Protein AF-A0A961WJT4-F1 (afdb_monomer_lite)

pLDDT: mean 71.65, std 18.68, range [35.59, 93.19]

Foldseek 3Di:
DCPPVVVVVVVVVVVPPDPDPVVVVVVVVVVVVVVVVVVVVCVVPVPVVVVVVVVVVVVVVVVVVVVVVVVVVCVVCVVVPDDDDDDDDDDDDDDDDDDDDDPDDDDDDPVPPQDPVNPDPPPPDDPPPPDDDDDD

Radius of gyration: 27.32 Å; chains: 1; bounding box: 57×62×72 Å

Sequence (136 aa):
MLSLRTVVLLGAVVYMLPSDPERQQAFFNTASSAYHQVVTFCDREPAMCAKANSVLDDLKGKAHFGVGVIYALATRSGRADDATGSPTNAIHETAPARSGTSDGKQPGASRSTLTADDRAPAWRGNRSATNTVRFD

Secondary structure (DSSP, 8-state):
-HHHHHHHHHHHHHHTS--SHHHHHHHHHHHHHHHHHHHHHHHH-HHHHHHHHHHHHHHHHHHHHHHHHHHHHHHHHTTS-----------------------------------TGGGS-TTS--S---------

Structure (mmCIF, N/CA/C/O backbone):
data_AF-A0A961WJT4-F1
#
_entry.id   AF-A0A961WJT4-F1
#
loop_
_atom_site.group_PDB
_atom_site.id
_atom_site.type_symbol
_atom_site.label_atom_id
_atom_site.label_alt_id
_atom_site.label_comp_id
_atom_site.label_asym_id
_atom_site.label_entity_id
_atom_site.label_seq_id
_atom_site.pdbx_PDB_ins_code
_atom_site.Cartn_x
_atom_site.Cartn_y
_atom_site.Cartn_z
_atom_site.occupancy
_atom_site.B_iso_or_equiv
_atom_site.auth_seq_id
_atom_site.auth_comp_id
_atom_site.auth_asym_id
_atom_site.auth_atom_id
_atom_site.pdbx_PDB_model_num
ATOM 1 N N . MET A 1 1 ? 9.143 -5.986 25.068 1.00 57.78 1 MET A N 1
ATOM 2 C CA . MET A 1 1 ? 8.909 -4.521 24.983 1.00 57.78 1 MET A CA 1
ATOM 3 C C . MET A 1 1 ? 8.297 -4.053 23.649 1.00 57.78 1 MET A C 1
ATOM 5 O O . MET A 1 1 ? 8.109 -2.854 23.481 1.00 57.78 1 MET A O 1
ATOM 9 N N . LEU A 1 2 ? 7.938 -4.950 22.714 1.00 61.44 2 LEU A N 1
ATOM 10 C CA . LEU A 1 2 ? 7.359 -4.575 21.412 1.00 61.44 2 LEU A CA 1
ATOM 11 C C . LEU A 1 2 ? 5.838 -4.300 21.469 1.00 61.44 2 LEU A C 1
ATOM 13 O O . LEU A 1 2 ? 5.274 -3.794 20.513 1.00 61.44 2 LEU A O 1
ATOM 17 N N . SER A 1 3 ? 5.143 -4.608 22.563 1.00 77.38 3 SER A N 1
ATOM 18 C CA . SER A 1 3 ? 3.673 -4.574 22.612 1.00 77.38 3 SER A CA 1
ATOM 19 C C . SER A 1 3 ? 3.101 -3.160 22.762 1.00 77.38 3 SER A C 1
ATOM 21 O O . SER A 1 3 ? 2.315 -2.732 21.925 1.00 77.38 3 SER A O 1
ATOM 23 N N . LEU A 1 4 ? 3.531 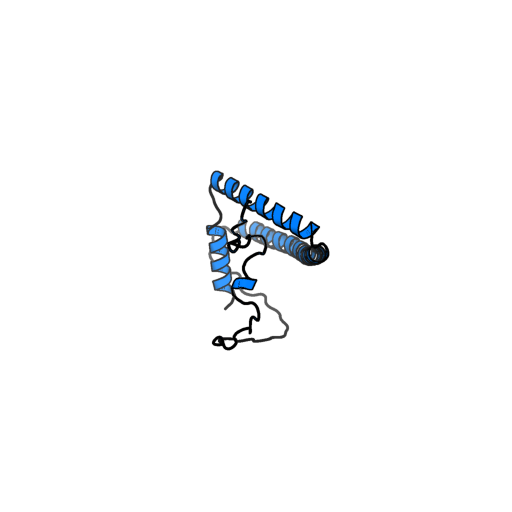-2.390 23.767 1.00 86.06 4 LEU A N 1
ATOM 24 C CA . LEU A 1 4 ? 2.924 -1.079 24.036 1.00 86.06 4 LEU A CA 1
ATOM 25 C C . LEU A 1 4 ? 3.251 -0.037 22.955 1.00 86.06 4 LEU A C 1
ATOM 27 O O . LEU A 1 4 ? 2.364 0.672 22.496 1.00 86.06 4 LEU A O 1
ATOM 31 N N . ARG A 1 5 ? 4.511 0.025 22.501 1.00 86.94 5 ARG A N 1
ATOM 32 C CA . ARG A 1 5 ? 4.926 0.965 21.444 1.00 86.94 5 ARG A CA 1
ATOM 33 C C . ARG A 1 5 ? 4.169 0.717 20.143 1.00 86.94 5 ARG A C 1
ATOM 35 O O . ARG A 1 5 ? 3.690 1.664 19.539 1.00 86.94 5 ARG A O 1
ATOM 42 N N . THR A 1 6 ? 4.028 -0.542 19.741 1.00 87.31 6 THR A N 1
ATOM 43 C CA . THR A 1 6 ? 3.351 -0.890 18.485 1.00 87.31 6 THR A CA 1
ATOM 44 C C . THR A 1 6 ? 1.858 -0.599 18.562 1.00 87.31 6 THR A C 1
ATOM 46 O O . THR A 1 6 ? 1.314 -0.042 17.620 1.00 87.31 6 THR A O 1
ATOM 49 N N . VAL A 1 7 ? 1.208 -0.885 19.695 1.00 89.00 7 VAL A N 1
ATOM 50 C CA . VAL A 1 7 ? -0.210 -0.548 19.903 1.00 89.00 7 VAL A CA 1
ATOM 51 C C . VAL A 1 7 ? -0.432 0.965 19.885 1.00 89.00 7 VAL A C 1
ATOM 53 O O . VAL A 1 7 ? -1.351 1.428 19.219 1.00 89.00 7 VAL A O 1
ATOM 56 N N . VAL A 1 8 ? 0.428 1.745 20.550 1.00 90.56 8 VAL A N 1
ATOM 57 C CA . VAL A 1 8 ? 0.343 3.216 20.543 1.00 90.56 8 VAL A CA 1
ATOM 58 C C . VAL A 1 8 ? 0.548 3.774 19.137 1.00 90.56 8 VAL A C 1
ATOM 60 O O . VAL A 1 8 ? -0.210 4.639 18.714 1.00 90.56 8 VAL A O 1
ATOM 63 N N . LEU A 1 9 ? 1.529 3.261 18.391 1.00 92.75 9 LEU A N 1
ATOM 64 C CA . LEU A 1 9 ? 1.762 3.683 17.009 1.00 92.75 9 LEU A CA 1
ATOM 65 C C . LEU A 1 9 ? 0.576 3.337 16.106 1.00 92.75 9 LEU A C 1
ATOM 67 O O . LEU A 1 9 ? 0.145 4.172 15.321 1.00 92.75 9 LEU A O 1
ATOM 71 N N . LEU A 1 10 ? 0.021 2.134 16.241 1.00 88.81 10 LEU A N 1
ATOM 72 C CA . LEU A 1 10 ? -1.113 1.692 15.435 1.00 88.81 10 LEU A CA 1
ATOM 73 C C . LEU A 1 10 ? -2.365 2.522 15.754 1.00 88.81 10 LEU A C 1
ATOM 75 O O . LEU A 1 10 ? -3.030 3.003 14.841 1.00 88.81 10 LEU A O 1
ATOM 79 N N . GLY A 1 11 ? -2.630 2.782 17.036 1.00 90.12 11 GLY A N 1
ATOM 80 C CA . GLY A 1 11 ? -3.696 3.685 17.468 1.00 90.12 11 GLY A CA 1
ATOM 81 C C . GLY A 1 11 ? -3.503 5.115 16.961 1.00 90.12 11 GLY A C 1
ATOM 82 O O . GLY A 1 11 ? -4.454 5.715 16.472 1.00 90.12 11 GLY A O 1
ATOM 83 N N . ALA A 1 12 ? -2.276 5.644 17.000 1.00 90.44 12 ALA A N 1
ATOM 84 C CA . ALA A 1 12 ? -1.963 6.971 16.473 1.00 90.44 12 ALA A CA 1
ATOM 85 C C . ALA A 1 12 ? -2.200 7.063 14.958 1.00 90.44 12 ALA A C 1
ATOM 87 O O . ALA A 1 12 ? -2.761 8.049 14.490 1.00 90.44 12 ALA A O 1
ATOM 88 N N . VAL A 1 13 ? -1.834 6.027 14.197 1.00 90.38 13 VAL A N 1
ATOM 89 C CA . VAL A 1 13 ? -2.105 5.960 12.752 1.00 90.38 13 VAL A CA 1
ATOM 90 C C . VAL A 1 13 ? -3.607 5.968 12.477 1.00 90.38 13 VAL A C 1
ATOM 92 O O . VAL A 1 13 ? -4.062 6.747 11.645 1.00 90.38 13 VAL A O 1
ATOM 95 N N . VAL A 1 14 ? -4.383 5.150 13.194 1.00 86.25 14 VAL A N 1
ATOM 96 C CA . VAL A 1 14 ? -5.849 5.111 13.051 1.00 86.25 14 VAL A CA 1
ATOM 97 C C . VAL A 1 14 ? -6.479 6.445 13.446 1.00 86.25 14 VAL A C 1
ATOM 99 O O . VAL A 1 14 ? -7.376 6.923 12.764 1.00 86.25 14 VAL A O 1
ATOM 102 N N . TYR A 1 15 ? -5.990 7.078 14.508 1.00 88.00 15 TYR A N 1
ATOM 103 C CA . TYR A 1 15 ? -6.459 8.395 14.931 1.00 88.00 15 TYR A CA 1
ATOM 104 C C . TYR A 1 15 ? -6.147 9.490 13.901 1.00 88.00 15 TYR A C 1
ATOM 106 O O . TYR A 1 15 ? -6.903 10.444 13.750 1.00 88.00 15 TYR A O 1
ATOM 114 N N . MET A 1 16 ? -5.037 9.352 13.177 1.00 87.62 16 MET A N 1
ATOM 115 C CA . MET A 1 16 ? -4.618 10.302 12.150 1.00 87.62 16 MET A CA 1
ATOM 116 C C . MET A 1 16 ? -5.355 10.107 10.814 1.00 87.62 16 MET A C 1
ATOM 118 O O . MET A 1 16 ? -5.205 10.941 9.917 1.00 87.62 16 MET A O 1
ATOM 122 N N . LEU A 1 17 ? -6.163 9.046 10.662 1.00 83.06 17 LEU A N 1
ATOM 123 C CA . LEU A 1 17 ? -7.020 8.892 9.488 1.00 83.06 17 LEU A CA 1
ATOM 124 C C . LEU A 1 17 ? -8.103 9.984 9.475 1.00 83.06 17 LEU A C 1
ATOM 126 O O . LEU A 1 17 ? -8.746 10.234 10.495 1.00 83.06 17 LEU A O 1
ATOM 130 N N . PRO A 1 18 ? -8.349 10.623 8.318 1.00 77.12 18 PRO A N 1
ATOM 131 C CA . PRO A 1 18 ? -9.392 11.630 8.207 1.00 77.12 18 PRO A CA 1
ATOM 132 C C . PRO A 1 18 ? -10.777 11.011 8.453 1.00 77.12 18 PRO A C 1
ATOM 134 O O . PRO A 1 18 ? -11.223 10.131 7.714 1.00 77.12 18 PRO A O 1
ATOM 137 N N . SER A 1 19 ? -11.469 11.495 9.485 1.00 78.75 19 SER A N 1
ATOM 138 C CA . SER A 1 19 ? -12.854 11.119 9.797 1.00 78.75 19 SER A CA 1
ATOM 139 C C . SER A 1 19 ? -13.880 11.841 8.920 1.00 78.75 19 SER A C 1
ATOM 141 O O . SER A 1 19 ? -14.986 11.339 8.744 1.00 78.75 19 SER A O 1
ATOM 143 N N . ASP A 1 20 ? -13.521 13.002 8.365 1.00 80.88 20 ASP A N 1
ATOM 144 C CA . ASP A 1 20 ? -14.417 13.809 7.537 1.00 80.88 20 ASP A 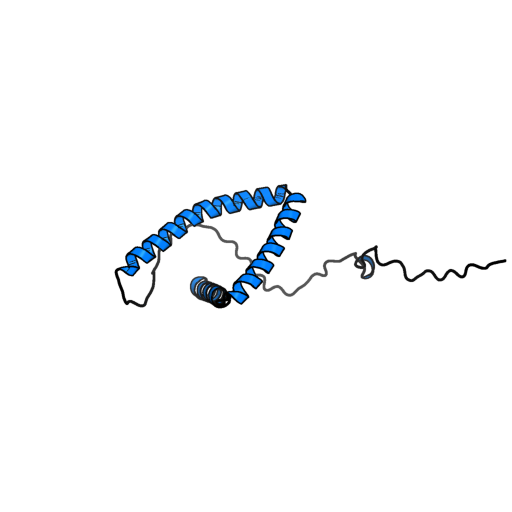CA 1
ATOM 145 C C . ASP A 1 20 ? -14.507 13.287 6.095 1.00 80.88 20 ASP A C 1
ATOM 147 O O . ASP A 1 20 ? -13.468 13.056 5.462 1.00 80.88 20 ASP A O 1
ATOM 151 N N . PRO A 1 21 ? -15.720 13.190 5.518 1.00 75.38 21 PRO A N 1
ATOM 152 C CA . PRO A 1 21 ? -15.925 12.650 4.174 1.00 75.38 21 PRO A CA 1
ATOM 153 C C . PRO A 1 21 ? -15.218 13.472 3.084 1.00 75.38 21 PRO A C 1
ATOM 155 O O . PRO A 1 21 ? -14.694 12.905 2.126 1.00 75.38 21 PRO A O 1
ATOM 158 N N . GLU A 1 22 ? -15.115 14.795 3.243 1.00 76.00 22 GLU A N 1
ATOM 159 C CA . GLU A 1 22 ? -14.379 15.653 2.300 1.00 76.00 22 GLU A CA 1
ATOM 160 C C . GLU A 1 22 ? -12.866 15.383 2.331 1.00 76.00 22 GLU A C 1
ATOM 162 O O . GLU A 1 22 ? -12.206 15.304 1.292 1.00 76.00 22 GLU A O 1
ATOM 167 N N . ARG A 1 23 ? -12.299 15.167 3.525 1.00 76.62 23 ARG A N 1
ATOM 168 C CA . ARG A 1 23 ? -10.871 14.847 3.682 1.00 76.62 23 ARG A CA 1
ATOM 169 C C . ARG A 1 23 ? -10.547 13.427 3.228 1.00 76.62 23 ARG A C 1
ATOM 171 O O . ARG A 1 23 ? -9.444 13.187 2.738 1.00 76.62 23 ARG A O 1
ATOM 178 N N . GLN A 1 24 ? -11.501 12.504 3.335 1.00 83.12 24 GLN A N 1
ATOM 179 C CA . GLN A 1 24 ? -11.361 11.155 2.791 1.00 83.12 24 GLN A CA 1
ATOM 180 C C . GLN A 1 24 ? -11.224 11.183 1.272 1.00 83.12 24 GLN A C 1
ATOM 182 O O . GLN A 1 2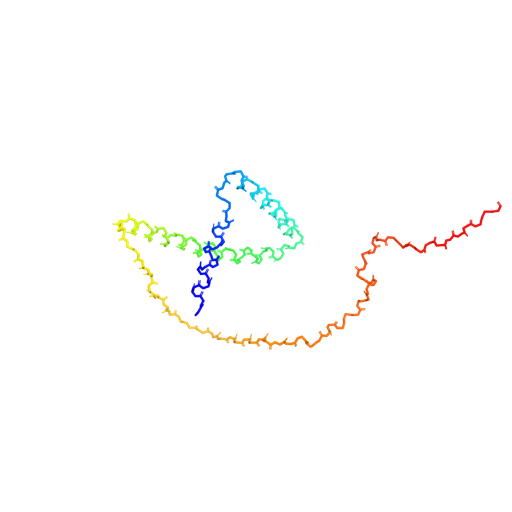4 ? -10.324 10.540 0.744 1.00 83.12 24 GLN A O 1
ATOM 187 N N . GLN A 1 25 ? -12.036 11.972 0.564 1.00 83.00 25 GLN A N 1
ATOM 188 C CA . GLN A 1 25 ? -11.926 12.087 -0.894 1.00 83.00 25 GLN A CA 1
ATOM 189 C C . GLN A 1 25 ? -10.565 12.645 -1.330 1.00 83.00 25 GLN A C 1
ATOM 191 O O . GLN A 1 25 ? -9.939 12.102 -2.239 1.00 83.00 25 GLN A O 1
ATOM 196 N N . ALA A 1 26 ? -10.059 13.677 -0.650 1.00 84.44 26 ALA A N 1
ATOM 197 C CA . ALA A 1 26 ? -8.729 14.222 -0.926 1.00 84.44 26 ALA A CA 1
ATOM 198 C C . ALA A 1 26 ? -7.608 13.193 -0.676 1.00 84.44 26 ALA A C 1
ATOM 200 O O . ALA A 1 26 ? -6.676 13.068 -1.478 1.00 84.44 26 ALA A O 1
ATOM 201 N N . PHE A 1 27 ? -7.720 12.413 0.404 1.00 86.25 27 PHE A N 1
ATOM 202 C CA . PHE A 1 27 ? -6.805 11.309 0.684 1.00 86.25 27 PHE A CA 1
ATOM 203 C C . PHE A 1 27 ? -6.878 10.225 -0.400 1.00 86.25 27 PHE A C 1
ATOM 205 O O . PHE A 1 27 ? -5.842 9.806 -0.911 1.00 86.25 27 PHE A O 1
ATOM 212 N N . PHE A 1 28 ? -8.083 9.825 -0.814 1.00 86.12 28 PHE A N 1
ATOM 213 C CA . PHE A 1 28 ? -8.289 8.854 -1.891 1.00 86.12 28 PHE A CA 1
ATOM 214 C C . PHE A 1 28 ? -7.706 9.327 -3.223 1.00 86.12 28 PHE A C 1
ATOM 216 O O . PHE A 1 28 ? -7.043 8.544 -3.896 1.00 86.12 28 PHE A O 1
ATOM 223 N N . ASN A 1 29 ? -7.880 10.600 -3.580 1.00 84.88 29 ASN A N 1
ATOM 224 C CA . ASN A 1 29 ? -7.290 11.177 -4.791 1.00 84.88 29 ASN A CA 1
ATOM 225 C C . ASN A 1 29 ? -5.755 11.166 -4.743 1.00 84.88 29 ASN A C 1
ATOM 227 O O . ASN A 1 29 ? -5.083 10.906 -5.740 1.00 84.88 29 ASN A O 1
ATOM 231 N N . THR A 1 30 ? -5.182 11.405 -3.564 1.00 86.69 30 THR A N 1
ATOM 232 C CA . THR A 1 30 ? -3.730 11.319 -3.370 1.00 86.69 30 THR A CA 1
ATOM 233 C C . THR A 1 30 ? -3.259 9.869 -3.491 1.00 86.69 30 THR A C 1
ATOM 235 O O . THR A 1 30 ? -2.299 9.580 -4.207 1.00 86.69 30 THR A O 1
ATOM 238 N N . ALA A 1 31 ? -3.968 8.937 -2.857 1.00 86.44 31 ALA A N 1
ATOM 239 C CA . ALA A 1 31 ? -3.661 7.515 -2.909 1.00 86.44 31 ALA A CA 1
ATOM 240 C C . ALA A 1 31 ? -3.779 6.944 -4.333 1.00 86.44 31 ALA A C 1
ATOM 242 O O . ALA A 1 31 ? -2.920 6.169 -4.753 1.00 86.44 31 ALA A O 1
ATOM 243 N N . SER A 1 32 ? -4.786 7.359 -5.106 1.00 85.38 32 SER A N 1
ATOM 244 C CA . SER A 1 32 ? -4.958 6.919 -6.494 1.00 85.38 32 SER A CA 1
ATOM 245 C C . SER A 1 32 ? -3.832 7.430 -7.399 1.00 85.38 32 SER A C 1
ATOM 247 O O . SER A 1 32 ? -3.338 6.686 -8.247 1.00 85.38 32 SER A O 1
ATOM 249 N N . SER A 1 33 ? -3.339 8.652 -7.167 1.00 86.19 33 SER A N 1
ATOM 250 C CA . SER A 1 33 ? -2.172 9.178 -7.886 1.00 86.19 33 SER A CA 1
ATOM 251 C C . SER A 1 33 ? -0.887 8.396 -7.577 1.00 86.19 33 SER A C 1
ATOM 253 O O . SER A 1 33 ? -0.105 8.097 -8.480 1.00 86.19 33 SER A O 1
ATOM 255 N N . ALA A 1 34 ? -0.694 7.985 -6.319 1.00 87.38 34 ALA A N 1
ATOM 256 C CA . ALA A 1 34 ? 0.435 7.152 -5.916 1.00 87.38 34 ALA A CA 1
ATOM 257 C C . ALA A 1 34 ? 0.340 5.745 -6.523 1.00 87.38 34 ALA A C 1
ATOM 259 O O . ALA A 1 34 ? 1.341 5.193 -6.977 1.00 87.38 34 ALA A O 1
ATOM 260 N N . TYR A 1 35 ? -0.869 5.183 -6.610 1.00 88.31 35 TYR A N 1
ATOM 261 C CA . TYR A 1 35 ? -1.091 3.901 -7.274 1.00 88.31 35 TYR A CA 1
ATOM 262 C C . TYR A 1 35 ? -0.632 3.932 -8.737 1.00 88.31 35 TYR A C 1
ATOM 264 O O . TYR A 1 35 ? 0.055 3.018 -9.190 1.00 88.31 35 TYR A O 1
ATOM 272 N N . HIS A 1 36 ? -0.910 5.024 -9.453 1.00 87.38 36 HIS A N 1
ATOM 273 C CA . HIS A 1 36 ? -0.441 5.201 -10.827 1.00 87.38 36 HIS A CA 1
ATOM 274 C C . HIS A 1 36 ? 1.097 5.160 -10.942 1.00 87.38 36 HIS A C 1
ATOM 276 O O . HIS A 1 36 ? 1.647 4.627 -11.909 1.00 87.38 36 HIS A O 1
ATOM 282 N N . GLN A 1 37 ? 1.822 5.669 -9.941 1.00 86.06 37 GLN A N 1
ATOM 283 C CA . GLN A 1 37 ? 3.287 5.575 -9.902 1.00 86.06 37 GLN A CA 1
ATOM 284 C C . GLN A 1 37 ? 3.771 4.138 -9.689 1.00 86.06 37 GLN A C 1
ATOM 286 O O . GLN A 1 37 ? 4.756 3.727 -10.294 1.00 86.06 37 GLN A O 1
ATOM 291 N N . VAL A 1 38 ? 3.067 3.353 -8.872 1.00 89.12 38 VAL A N 1
ATOM 292 C CA . VAL A 1 38 ? 3.406 1.938 -8.659 1.00 89.12 38 VAL A CA 1
ATOM 293 C C . VAL A 1 38 ? 3.163 1.128 -9.928 1.00 89.12 38 VAL A C 1
ATOM 295 O O . VAL A 1 38 ? 4.026 0.349 -10.323 1.00 89.12 38 VAL A O 1
ATOM 298 N N . VAL A 1 39 ? 2.031 1.345 -10.602 1.00 90.12 39 VAL A N 1
ATOM 299 C CA . VAL A 1 39 ? 1.712 0.656 -11.863 1.00 90.12 39 VAL A CA 1
ATOM 300 C C . VAL A 1 39 ? 2.783 0.940 -12.915 1.00 90.12 39 VAL A C 1
ATOM 302 O O . VAL A 1 39 ? 3.375 0.013 -13.461 1.00 90.12 39 VAL A O 1
ATOM 305 N N . THR A 1 40 ? 3.117 2.216 -13.120 1.00 90.44 40 THR A N 1
ATOM 306 C CA . THR A 1 40 ? 4.152 2.600 -14.095 1.00 90.44 40 THR A CA 1
ATOM 307 C C . THR A 1 40 ? 5.558 2.133 -13.698 1.00 90.44 40 THR A C 1
ATOM 309 O O . THR A 1 40 ? 6.404 1.936 -14.569 1.00 90.44 40 THR A O 1
ATOM 312 N N . PHE A 1 41 ? 5.833 1.924 -12.407 1.00 90.31 41 PHE A N 1
ATOM 313 C CA . PHE A 1 41 ? 7.064 1.279 -11.944 1.00 90.31 41 PHE A CA 1
ATOM 314 C C . PHE A 1 41 ? 7.084 -0.217 -12.285 1.00 90.31 41 PHE A C 1
ATOM 316 O O . PHE A 1 41 ? 8.099 -0.713 -12.772 1.00 90.31 41 PHE A O 1
ATOM 323 N N . CYS A 1 42 ? 5.968 -0.923 -12.091 1.00 90.19 42 CYS A N 1
ATOM 324 C CA . CYS A 1 42 ? 5.856 -2.337 -12.446 1.00 90.19 42 CYS A CA 1
ATOM 325 C C . CYS A 1 42 ? 6.021 -2.592 -13.945 1.00 90.19 42 CYS A C 1
ATOM 327 O O . CYS A 1 42 ? 6.619 -3.602 -14.312 1.00 90.19 42 CYS A O 1
ATOM 329 N N . ASP A 1 43 ? 5.561 -1.670 -14.794 1.00 90.50 43 ASP A N 1
ATOM 330 C CA . ASP A 1 43 ? 5.787 -1.754 -16.241 1.00 90.50 43 ASP A CA 1
ATOM 331 C C . ASP A 1 43 ? 7.280 -1.678 -16.599 1.00 90.50 43 ASP A C 1
ATOM 333 O O . ASP A 1 43 ? 7.726 -2.289 -17.569 1.00 90.50 43 ASP A O 1
ATOM 337 N N . ARG A 1 44 ? 8.068 -0.928 -15.816 1.00 90.38 44 ARG A N 1
ATOM 338 C CA . ARG A 1 44 ? 9.507 -0.730 -16.054 1.00 90.38 44 ARG A CA 1
ATOM 339 C C . ARG A 1 44 ? 10.370 -1.838 -15.463 1.00 90.38 44 ARG A C 1
ATOM 341 O O . ARG A 1 44 ? 11.396 -2.164 -16.047 1.00 90.38 44 ARG A O 1
ATOM 348 N N . GLU A 1 45 ? 9.973 -2.401 -14.325 1.00 91.50 45 GLU A N 1
ATOM 349 C CA . GLU A 1 45 ? 10.732 -3.430 -13.609 1.00 91.50 45 GLU A CA 1
ATOM 350 C C . GLU A 1 45 ? 9.822 -4.616 -13.222 1.00 91.50 45 GLU A C 1
ATOM 352 O O . GLU A 1 45 ? 9.441 -4.780 -12.053 1.00 91.50 45 GLU A O 1
ATOM 357 N N . PRO A 1 46 ? 9.466 -5.487 -14.187 1.00 89.38 46 PRO A N 1
ATOM 358 C CA . PRO A 1 46 ? 8.487 -6.553 -13.961 1.00 89.38 46 PRO A CA 1
ATOM 359 C C . PRO A 1 46 ? 8.974 -7.603 -12.952 1.00 89.38 46 PRO A C 1
ATOM 361 O O . PRO A 1 46 ? 8.175 -8.188 -12.216 1.00 89.38 46 PRO A O 1
ATOM 364 N N . ALA A 1 47 ? 10.290 -7.824 -12.859 1.00 91.81 47 ALA A N 1
ATOM 365 C CA . ALA A 1 47 ? 10.877 -8.808 -11.953 1.00 91.81 47 ALA A CA 1
ATOM 366 C C . ALA A 1 47 ? 10.677 -8.445 -10.471 1.00 91.81 47 ALA A C 1
ATOM 368 O O . ALA A 1 47 ? 10.434 -9.326 -9.642 1.00 91.81 47 ALA A O 1
ATOM 369 N N . MET A 1 48 ? 10.751 -7.156 -10.124 1.00 90.12 48 MET A N 1
ATOM 370 C CA . MET A 1 48 ? 10.508 -6.698 -8.753 1.00 90.12 48 MET A CA 1
ATOM 371 C C . MET A 1 48 ? 9.029 -6.796 -8.381 1.00 90.12 48 MET A C 1
ATOM 373 O O . MET A 1 48 ? 8.711 -7.266 -7.287 1.00 90.12 48 MET A O 1
ATOM 377 N N . CYS A 1 49 ? 8.118 -6.435 -9.290 1.00 91.44 49 CYS A N 1
ATOM 378 C CA . CYS A 1 49 ? 6.687 -6.553 -9.008 1.00 91.44 49 CYS A CA 1
ATOM 379 C C . CYS A 1 49 ? 6.217 -8.009 -8.904 1.00 91.44 49 CYS A C 1
ATOM 381 O O . CYS A 1 49 ? 5.377 -8.306 -8.057 1.00 91.44 49 CYS A O 1
ATOM 383 N N . ALA A 1 50 ? 6.809 -8.943 -9.654 1.00 92.50 50 ALA A N 1
ATOM 384 C CA . ALA A 1 50 ? 6.528 -10.371 -9.486 1.00 92.50 50 ALA A CA 1
ATOM 385 C C . ALA A 1 50 ? 6.874 -10.874 -8.070 1.00 92.50 50 ALA A C 1
ATOM 387 O O . ALA A 1 50 ? 6.074 -11.568 -7.444 1.00 92.50 50 ALA A O 1
ATOM 388 N N . LYS A 1 51 ? 8.031 -10.468 -7.527 1.00 92.19 51 LYS A N 1
ATOM 389 C CA . LYS A 1 51 ? 8.431 -10.806 -6.148 1.00 92.19 51 LYS A CA 1
ATOM 390 C C . LYS A 1 51 ? 7.543 -10.138 -5.099 1.00 92.19 51 LYS A C 1
ATOM 392 O O . LYS A 1 51 ? 7.221 -10.748 -4.083 1.00 92.19 51 LYS A O 1
ATOM 397 N N . ALA A 1 52 ? 7.148 -8.887 -5.325 1.00 88.44 52 ALA A N 1
ATOM 398 C CA . ALA A 1 52 ? 6.220 -8.201 -4.432 1.00 88.44 52 ALA A CA 1
ATOM 399 C C . ALA A 1 52 ? 4.861 -8.920 -4.394 1.00 88.44 52 ALA A C 1
ATOM 401 O O . ALA A 1 52 ? 4.322 -9.150 -3.313 1.00 88.44 52 ALA A O 1
ATOM 402 N N . ASN A 1 53 ? 4.352 -9.348 -5.553 1.00 89.25 53 ASN A N 1
ATOM 403 C CA . ASN A 1 53 ? 3.099 -10.091 -5.651 1.00 89.25 53 ASN A CA 1
ATOM 404 C C . ASN A 1 53 ? 3.150 -11.427 -4.908 1.00 89.25 53 ASN A C 1
ATOM 406 O O . ASN A 1 53 ? 2.213 -11.720 -4.172 1.00 89.25 53 ASN A O 1
ATOM 410 N N . SER A 1 54 ? 4.242 -12.194 -5.009 1.00 90.81 54 SER A N 1
ATOM 411 C CA . SER A 1 54 ? 4.345 -13.463 -4.274 1.00 90.81 54 SER A CA 1
ATOM 412 C C . SER A 1 54 ? 4.292 -13.263 -2.756 1.00 90.81 54 SER A C 1
ATOM 414 O O . SER A 1 54 ? 3.613 -14.004 -2.054 1.00 90.81 54 SER A O 1
ATOM 416 N N . VAL A 1 55 ? 4.955 -12.222 -2.239 1.00 92.56 55 VAL A N 1
ATOM 417 C CA . VAL A 1 55 ? 4.908 -11.898 -0.802 1.00 92.56 55 VAL A CA 1
ATOM 418 C C . VAL A 1 55 ? 3.515 -11.418 -0.388 1.00 92.56 55 VAL A C 1
ATOM 420 O O . VAL A 1 55 ? 3.026 -11.758 0.691 1.00 92.56 55 VAL A O 1
ATOM 423 N N . LEU A 1 56 ? 2.858 -10.629 -1.241 1.00 90.38 56 LEU A N 1
ATOM 424 C CA . LEU A 1 56 ? 1.494 -10.172 -1.000 1.00 90.38 56 LEU A CA 1
ATOM 425 C C . LEU A 1 56 ? 0.484 -11.322 -1.027 1.00 90.38 56 LEU A C 1
ATOM 427 O O . LEU A 1 56 ? -0.478 -11.270 -0.269 1.00 90.38 56 LEU A O 1
ATOM 431 N N . ASP A 1 57 ? 0.683 -12.355 -1.839 1.00 93.00 57 ASP A N 1
ATOM 432 C CA . ASP A 1 57 ? -0.206 -13.520 -1.867 1.00 93.00 57 ASP A CA 1
ATOM 433 C C . ASP A 1 57 ? -0.134 -14.331 -0.568 1.00 93.00 57 ASP A C 1
ATOM 435 O O . ASP A 1 57 ? -1.176 -14.663 0.008 1.00 93.00 57 ASP A O 1
ATOM 439 N N . ASP A 1 58 ? 1.064 -14.533 -0.017 1.00 92.25 58 ASP A N 1
ATOM 440 C CA . ASP A 1 58 ? 1.223 -15.127 1.316 1.00 92.25 58 ASP A CA 1
ATOM 441 C C . ASP A 1 58 ? 0.541 -14.275 2.397 1.00 92.25 58 ASP A C 1
ATOM 443 O O . ASP A 1 58 ? -0.099 -14.790 3.324 1.00 92.25 58 ASP A O 1
ATOM 447 N N . LEU A 1 59 ? 0.651 -12.948 2.275 1.00 90.75 59 LEU A N 1
ATOM 448 C CA . LEU A 1 59 ? -0.014 -12.018 3.177 1.00 90.75 59 LEU A CA 1
ATOM 449 C C . LEU A 1 59 ? -1.539 -12.094 3.045 1.00 90.75 59 LEU A C 1
ATOM 451 O O . LEU A 1 59 ? -2.211 -12.082 4.072 1.00 90.75 59 LEU A O 1
ATOM 455 N N . LYS A 1 60 ? -2.094 -12.215 1.832 1.00 93.19 60 LYS A N 1
ATOM 456 C CA . LYS A 1 60 ? -3.542 -12.381 1.608 1.00 93.19 60 LYS A CA 1
ATOM 457 C C . LYS A 1 60 ? -4.060 -13.630 2.308 1.00 93.19 60 LYS A C 1
ATOM 459 O O . LYS A 1 60 ? -5.057 -13.547 3.023 1.00 93.19 60 LYS A O 1
ATOM 464 N N . GLY A 1 61 ? -3.361 -14.760 2.178 1.00 87.69 61 GLY A N 1
ATOM 465 C CA . GLY A 1 61 ? -3.728 -16.000 2.868 1.00 87.69 61 GLY A CA 1
ATOM 466 C C . GLY A 1 61 ? -3.813 -15.814 4.387 1.00 87.69 61 GLY A C 1
ATOM 467 O O . GLY A 1 61 ? -4.806 -16.180 5.020 1.00 87.69 61 GLY A O 1
ATOM 468 N N . LYS A 1 62 ? -2.813 -15.146 4.972 1.00 88.69 62 LYS A N 1
ATOM 469 C CA . LYS A 1 62 ? -2.800 -14.816 6.407 1.00 88.69 62 LYS A CA 1
ATOM 470 C C . LYS A 1 62 ? -3.854 -13.775 6.788 1.00 88.69 62 LYS A C 1
ATOM 472 O O . LYS A 1 62 ? -4.430 -13.869 7.869 1.00 88.69 62 LYS A O 1
ATOM 477 N N . ALA A 1 63 ? -4.129 -12.808 5.918 1.00 91.75 63 ALA A N 1
ATOM 478 C CA . ALA A 1 63 ? -5.119 -11.764 6.145 1.00 91.75 63 ALA A CA 1
ATOM 479 C C . ALA A 1 63 ? -6.538 -12.335 6.189 1.00 91.75 63 ALA A C 1
ATOM 481 O O . ALA A 1 63 ? -7.290 -11.991 7.095 1.00 91.75 63 ALA A O 1
ATOM 482 N N . HIS A 1 64 ? -6.892 -13.254 5.284 1.00 89.25 64 HIS A N 1
ATOM 483 C CA . HIS A 1 64 ? -8.195 -13.924 5.312 1.00 89.25 64 HIS A CA 1
ATOM 484 C C . HIS A 1 64 ? -8.438 -14.642 6.641 1.00 89.25 64 HIS A C 1
ATOM 486 O O . HIS A 1 64 ? -9.500 -14.488 7.246 1.00 89.25 64 HIS A O 1
ATOM 492 N N . PHE A 1 65 ? -7.429 -15.363 7.135 1.00 88.06 65 PHE A N 1
ATOM 493 C CA . PHE A 1 65 ? -7.504 -16.000 8.445 1.00 88.06 65 PHE A CA 1
ATOM 494 C C . PHE A 1 65 ? -7.601 -14.968 9.578 1.00 88.06 65 PHE A C 1
ATOM 496 O O . PHE A 1 65 ? -8.492 -15.056 10.420 1.00 88.06 65 PHE A O 1
ATOM 503 N N . GLY A 1 66 ? -6.731 -13.955 9.581 1.00 86.38 66 GLY A N 1
ATOM 504 C CA . GLY A 1 66 ? -6.693 -12.928 10.623 1.00 86.38 66 GLY A CA 1
ATOM 505 C C . GLY A 1 66 ? -7.994 -12.131 10.740 1.00 86.38 66 GLY A C 1
ATOM 506 O O . GLY A 1 66 ? -8.491 -11.930 11.846 1.00 86.38 66 GLY A O 1
ATOM 507 N N . VAL A 1 67 ? -8.587 -11.737 9.609 1.00 89.88 67 VAL A N 1
A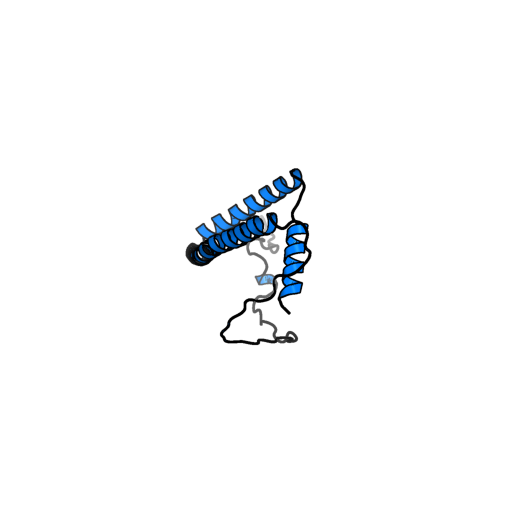TOM 508 C CA . VAL A 1 67 ? -9.891 -11.057 9.574 1.00 89.88 67 VAL A CA 1
ATOM 509 C C . VAL A 1 67 ? -10.984 -11.968 10.128 1.00 89.88 67 VAL A C 1
ATOM 511 O O . VAL A 1 67 ? -11.776 -11.517 10.951 1.00 89.88 67 VAL A O 1
ATOM 514 N N . GLY A 1 68 ? -10.996 -13.250 9.749 1.00 86.75 68 GLY A N 1
ATOM 515 C CA . GLY A 1 68 ? -11.943 -14.228 10.288 1.00 86.75 68 GLY A CA 1
ATOM 516 C C . GLY A 1 68 ? -11.843 -14.376 11.809 1.00 86.75 68 GLY A C 1
ATOM 517 O O . GLY A 1 68 ? -12.863 -14.368 12.493 1.00 86.75 68 GLY A O 1
ATOM 518 N N . VAL A 1 69 ? -10.624 -14.436 12.354 1.00 88.25 69 VAL A N 1
ATOM 519 C CA . VAL A 1 69 ? -10.376 -14.525 13.804 1.00 88.25 69 VAL A CA 1
ATOM 520 C C . VAL A 1 69 ? -10.841 -13.264 14.532 1.00 88.25 69 VAL A C 1
ATOM 522 O O . VAL A 1 69 ? -11.545 -13.370 15.534 1.00 88.25 69 VAL A O 1
ATOM 525 N N . ILE A 1 70 ? -10.486 -12.074 14.038 1.00 88.31 70 ILE A N 1
ATOM 526 C CA . ILE A 1 70 ? -10.890 -10.803 14.660 1.00 88.31 70 ILE A CA 1
ATOM 527 C C . ILE A 1 70 ? -12.411 -10.643 14.602 1.00 88.31 70 ILE A C 1
ATOM 529 O O . ILE A 1 70 ? -13.021 -10.257 15.595 1.00 88.31 70 ILE A O 1
ATOM 533 N N . TYR A 1 71 ? -13.039 -10.995 13.478 1.00 88.44 71 TYR A N 1
ATOM 534 C CA . TYR A 1 71 ? -14.491 -10.957 13.326 1.00 88.44 71 TYR A CA 1
ATOM 535 C C . TYR A 1 71 ? -15.196 -11.956 14.256 1.00 88.44 71 TYR A C 1
ATOM 537 O O . TYR A 1 71 ? -16.167 -11.604 14.926 1.00 88.44 71 TYR A O 1
ATOM 545 N N . ALA A 1 72 ? -14.693 -13.190 14.358 1.00 83.56 72 ALA A N 1
ATOM 546 C CA . ALA A 1 72 ? -15.223 -14.197 15.276 1.00 83.56 72 ALA A CA 1
ATOM 547 C C . ALA A 1 72 ? -15.067 -13.771 16.745 1.00 83.56 72 ALA A C 1
ATOM 549 O O . ALA A 1 72 ? -15.977 -13.971 17.548 1.00 83.56 72 ALA A O 1
ATOM 550 N N . LEU A 1 73 ? -13.941 -13.144 17.098 1.00 85.94 73 LEU A N 1
ATOM 551 C CA . LEU A 1 73 ? -13.732 -12.593 18.433 1.00 85.94 73 LEU A CA 1
ATOM 552 C C . LEU A 1 73 ? -14.698 -11.437 18.703 1.00 85.94 73 LEU A C 1
ATOM 554 O O . LEU A 1 73 ? -15.383 -11.483 19.715 1.00 85.94 73 LEU A O 1
ATOM 558 N N . ALA A 1 74 ? -14.822 -10.476 17.784 1.00 84.50 74 ALA A N 1
ATOM 559 C CA . ALA A 1 74 ? -15.709 -9.319 17.914 1.00 84.50 74 ALA A CA 1
ATOM 560 C C . ALA A 1 74 ? -17.192 -9.715 18.031 1.00 84.50 74 ALA A C 1
ATOM 562 O O . ALA A 1 74 ? -17.929 -9.163 18.842 1.00 84.50 74 ALA A O 1
ATOM 563 N N . THR A 1 75 ? -17.636 -10.709 17.259 1.00 85.00 75 THR A N 1
ATOM 564 C CA . THR A 1 75 ? -19.023 -11.211 17.303 1.00 85.00 75 THR A CA 1
ATOM 565 C C . THR A 1 75 ? -19.312 -12.098 18.519 1.00 85.00 75 THR A C 1
ATOM 567 O O . THR A 1 75 ? -20.473 -12.240 18.917 1.00 85.00 75 THR A O 1
ATOM 570 N N . ARG A 1 76 ? -18.278 -12.687 19.137 1.00 70.12 76 ARG A N 1
ATOM 571 C CA . ARG A 1 76 ? -18.387 -13.427 20.403 1.00 70.12 76 ARG A CA 1
ATOM 572 C C . ARG A 1 76 ? -18.292 -12.505 21.622 1.00 70.12 76 ARG A C 1
ATOM 574 O O . ARG A 1 76 ? -19.020 -12.727 22.582 1.00 70.12 76 ARG A O 1
ATOM 581 N N . SER A 1 77 ? -17.451 -11.472 21.573 1.00 57.84 77 SER A N 1
ATOM 582 C CA . SER A 1 77 ? -17.313 -10.452 22.620 1.00 57.84 77 SER A CA 1
ATOM 583 C C . SER A 1 77 ? -18.456 -9.439 22.608 1.00 57.84 77 SER A C 1
ATOM 585 O O . SER A 1 77 ? -18.829 -8.958 23.662 1.00 57.84 77 SER A O 1
ATOM 587 N N . GLY A 1 78 ? -19.092 -9.182 21.460 1.00 49.75 78 GLY A N 1
ATOM 588 C CA . GLY A 1 78 ? -20.318 -8.375 21.365 1.00 49.75 78 GLY A CA 1
ATOM 589 C C . GLY A 1 78 ? -21.576 -9.035 21.954 1.00 49.75 78 GLY A C 1
ATOM 590 O O . GLY A 1 78 ? -22.668 -8.512 21.786 1.00 49.75 78 GLY A O 1
ATOM 591 N N . ARG A 1 79 ? -21.447 -10.206 22.598 1.00 52.00 79 ARG A N 1
ATOM 592 C CA . ARG A 1 79 ? -22.470 -10.790 23.490 1.00 52.00 79 ARG A CA 1
ATOM 593 C C . ARG A 1 79 ? -22.092 -10.691 24.976 1.00 52.00 79 ARG A C 1
ATOM 595 O O . ARG A 1 79 ? -22.820 -11.206 25.818 1.00 52.00 79 ARG A O 1
ATOM 602 N N . ALA A 1 80 ? -20.951 -10.081 25.285 1.00 44.84 80 ALA A N 1
ATOM 603 C CA . ALA A 1 80 ? -20.481 -9.770 26.625 1.00 44.84 80 ALA A CA 1
ATOM 604 C C . ALA A 1 80 ? -20.236 -8.257 26.677 1.00 44.84 80 ALA A C 1
ATOM 606 O O . ALA A 1 80 ? -19.103 -7.791 26.566 1.00 44.84 80 ALA A O 1
ATOM 607 N N . ASP A 1 81 ? -21.327 -7.498 26.743 1.00 49.44 81 ASP A N 1
ATOM 608 C CA . ASP A 1 81 ? -21.280 -6.062 26.996 1.00 49.44 81 ASP A CA 1
ATOM 609 C C . ASP A 1 81 ? -20.520 -5.792 28.315 1.00 49.44 81 ASP A C 1
ATOM 611 O O . ASP A 1 81 ? -20.640 -6.551 29.278 1.00 49.44 81 ASP A O 1
ATOM 615 N N . ASP A 1 82 ? -19.718 -4.723 28.331 1.00 45.56 82 ASP A N 1
ATOM 616 C CA . ASP A 1 82 ? -19.027 -4.153 29.499 1.00 45.56 82 ASP A CA 1
ATOM 617 C C . ASP A 1 82 ? -17.945 -5.000 30.207 1.00 45.56 82 ASP A C 1
ATOM 619 O O . ASP A 1 82 ? -18.129 -5.460 31.331 1.00 45.56 82 ASP A O 1
ATOM 623 N N . ALA A 1 83 ? -16.730 -5.089 29.646 1.00 38.06 83 ALA A N 1
ATOM 624 C CA . ALA A 1 83 ? -15.529 -5.266 30.479 1.00 38.06 83 ALA A CA 1
ATOM 625 C C . ALA A 1 83 ? -14.224 -4.838 29.785 1.00 38.06 83 ALA A C 1
ATOM 627 O O . ALA A 1 83 ? -13.681 -5.508 28.909 1.00 38.06 83 ALA A O 1
ATOM 628 N N . THR A 1 84 ? -13.675 -3.730 30.268 1.00 45.56 84 THR A N 1
ATOM 629 C CA . THR A 1 84 ? -12.245 -3.412 30.323 1.00 45.56 84 THR A CA 1
ATOM 630 C C . THR A 1 84 ? -11.353 -4.657 30.504 1.00 45.56 84 THR A C 1
ATOM 632 O O . THR A 1 84 ? -11.425 -5.313 31.538 1.00 45.56 84 THR A O 1
ATOM 635 N N . GLY A 1 85 ? -10.417 -4.902 29.575 1.00 41.12 85 GLY A N 1
ATOM 636 C CA . GLY A 1 85 ? -9.127 -5.533 29.902 1.00 41.12 85 GLY A CA 1
ATOM 637 C C . GLY A 1 85 ? -8.738 -6.849 29.203 1.00 41.12 85 GLY A C 1
ATOM 638 O O . GLY A 1 85 ? -9.233 -7.915 29.532 1.00 41.12 85 GLY A O 1
ATOM 639 N N . SER A 1 86 ? -7.681 -6.740 28.384 1.00 42.25 86 SER A N 1
ATOM 640 C CA . SER A 1 86 ? -6.563 -7.692 28.194 1.00 42.25 86 SER A CA 1
ATOM 641 C C . SER A 1 86 ? -6.792 -9.064 27.526 1.00 42.25 86 SER A C 1
ATOM 643 O O . SER A 1 86 ? -7.392 -9.954 28.122 1.00 42.25 86 SER A O 1
ATOM 645 N N . PRO A 1 87 ? -6.115 -9.352 26.393 1.00 49.91 87 PRO A N 1
ATOM 646 C CA . PRO A 1 87 ? -5.740 -10.712 26.034 1.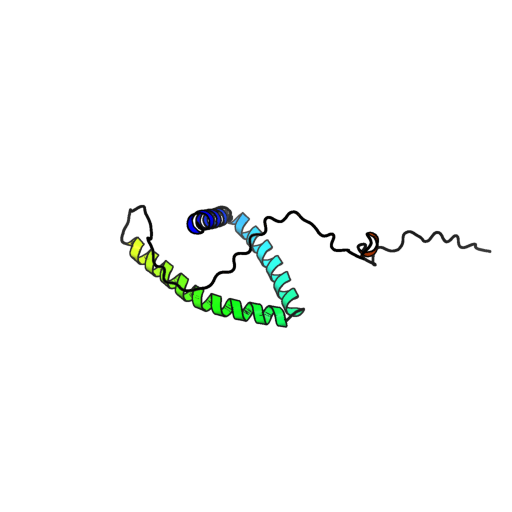00 49.91 87 PRO A CA 1
ATOM 647 C C . PRO A 1 87 ? -4.311 -11.017 26.510 1.00 49.91 87 PRO A C 1
ATOM 649 O O . PRO A 1 87 ? -3.314 -10.537 25.968 1.00 49.91 87 PRO A O 1
ATOM 652 N N . THR A 1 88 ? -4.235 -11.853 27.542 1.00 44.06 88 THR A N 1
ATOM 653 C CA . THR A 1 88 ? -3.015 -12.493 28.038 1.00 44.06 88 THR A CA 1
ATOM 654 C C . THR A 1 88 ? -2.650 -13.682 27.140 1.00 44.06 88 THR A C 1
ATOM 656 O O . THR A 1 88 ? -3.447 -14.595 26.976 1.00 44.06 88 THR A O 1
ATOM 659 N N . ASN A 1 89 ? -1.428 -13.646 26.597 1.00 50.19 89 ASN A N 1
ATOM 660 C CA . ASN A 1 89 ? -0.560 -14.750 26.154 1.00 50.19 89 ASN A CA 1
ATOM 661 C C . ASN A 1 89 ? -1.134 -15.920 25.325 1.00 50.19 89 ASN A C 1
ATOM 663 O O . ASN A 1 89 ? -1.771 -16.827 25.850 1.00 50.19 89 ASN A O 1
ATOM 667 N N . ALA A 1 90 ? -0.643 -16.030 24.086 1.00 39.78 90 ALA A N 1
ATOM 668 C CA . ALA A 1 90 ? -0.233 -17.312 23.510 1.00 39.78 90 ALA A CA 1
ATOM 669 C C . ALA A 1 90 ? 1.067 -17.106 22.706 1.00 39.78 90 ALA A C 1
ATOM 671 O O . ALA A 1 90 ? 1.062 -16.468 21.654 1.00 39.78 90 ALA A O 1
ATOM 672 N N . ILE A 1 91 ? 2.188 -17.603 23.239 1.00 46.91 91 ILE A N 1
ATOM 673 C CA . ILE A 1 91 ? 3.498 -17.698 22.572 1.00 46.91 91 ILE A CA 1
ATOM 674 C C . ILE A 1 91 ? 3.919 -19.171 22.590 1.00 46.91 91 ILE A C 1
ATOM 676 O O . ILE A 1 91 ? 3.837 -19.805 23.638 1.00 46.91 91 ILE A O 1
ATOM 680 N N . HIS A 1 92 ? 4.426 -19.666 21.459 1.00 35.59 92 HIS A N 1
ATOM 681 C CA . HIS A 1 92 ? 5.437 -20.732 21.366 1.00 35.59 92 HIS A CA 1
ATOM 682 C C . HIS A 1 92 ? 6.127 -20.569 19.986 1.00 35.59 92 HIS A C 1
ATOM 684 O O . HIS A 1 92 ? 5.442 -20.663 18.972 1.00 35.59 92 HIS A O 1
ATOM 690 N N . GLU A 1 93 ? 7.307 -19.935 19.865 1.00 40.78 93 GLU A N 1
ATOM 691 C CA . GLU A 1 93 ? 8.695 -20.469 19.978 1.00 40.78 93 GLU A CA 1
ATOM 692 C C . GLU A 1 93 ? 9.040 -21.443 18.813 1.00 40.78 93 GLU A C 1
ATOM 694 O O . GLU A 1 93 ? 8.264 -22.361 18.583 1.00 40.78 93 GLU A O 1
ATOM 699 N N . THR A 1 94 ? 10.089 -21.292 17.966 1.00 41.09 94 THR A N 1
ATOM 700 C CA . THR A 1 94 ? 11.540 -21.137 18.270 1.00 41.09 94 THR A CA 1
ATOM 701 C C . THR A 1 94 ? 12.420 -20.608 17.082 1.00 41.09 94 THR A C 1
ATOM 703 O O . THR A 1 94 ? 12.336 -21.132 15.978 1.00 41.09 94 THR A O 1
ATOM 706 N N . ALA A 1 95 ? 13.324 -19.647 17.390 1.00 45.50 95 ALA A N 1
ATOM 707 C CA . ALA A 1 95 ? 14.730 -19.381 16.936 1.00 45.50 95 ALA A CA 1
ATOM 708 C C . ALA A 1 95 ? 15.166 -19.006 15.477 1.00 45.50 95 ALA A C 1
ATOM 710 O O . ALA A 1 95 ? 14.489 -19.362 14.519 1.00 45.50 95 ALA A O 1
ATOM 711 N N . PRO A 1 96 ? 16.376 -18.394 15.268 1.00 49.06 96 PRO A N 1
ATOM 712 C CA . PRO A 1 96 ? 17.293 -17.707 16.198 1.00 49.06 96 PRO A CA 1
ATOM 713 C C . PRO A 1 96 ? 17.614 -16.231 15.836 1.00 49.06 96 PRO A C 1
ATOM 715 O O . PRO A 1 96 ? 17.315 -15.713 14.763 1.00 49.06 96 PRO A O 1
ATOM 718 N N . ALA A 1 97 ? 18.271 -15.568 16.788 1.00 46.00 97 ALA A N 1
ATOM 719 C CA . ALA A 1 97 ? 18.681 -14.169 16.804 1.00 46.00 97 ALA A CA 1
ATOM 720 C C . ALA A 1 97 ? 19.769 -13.780 15.783 1.00 46.00 97 ALA A C 1
ATOM 722 O O . ALA A 1 97 ? 20.728 -14.519 15.566 1.00 46.00 97 ALA A O 1
ATOM 723 N N . ARG A 1 98 ? 19.725 -12.520 15.326 1.00 43.25 98 ARG A N 1
ATOM 724 C CA . ARG A 1 98 ? 20.933 -11.688 15.205 1.00 43.25 98 ARG A CA 1
ATOM 725 C C . ARG A 1 98 ? 20.679 -10.301 15.784 1.00 43.25 98 ARG A C 1
ATOM 727 O O . ARG A 1 98 ? 20.008 -9.467 15.185 1.00 43.25 98 ARG A O 1
ATOM 734 N N . SER A 1 99 ? 21.255 -10.087 16.963 1.00 48.56 99 SER A N 1
ATOM 735 C CA . SER A 1 99 ? 21.564 -8.767 17.497 1.00 48.56 99 SER A CA 1
ATOM 736 C C . SER A 1 99 ? 22.541 -8.067 16.560 1.00 48.56 99 SER A C 1
ATOM 738 O O . SER A 1 99 ? 23.629 -8.574 16.300 1.00 48.56 99 SER A O 1
ATOM 740 N N . GLY A 1 100 ? 22.150 -6.893 16.082 1.00 40.06 100 GLY A N 1
ATOM 741 C CA . GLY A 1 100 ? 23.032 -5.920 15.456 1.00 40.06 100 GLY A CA 1
ATOM 742 C C . GLY A 1 100 ? 22.784 -4.579 16.120 1.00 40.06 100 GLY A C 1
ATOM 743 O O . GLY A 1 100 ? 21.995 -3.776 15.639 1.00 40.06 100 GLY A O 1
ATOM 744 N N . THR A 1 101 ? 23.408 -4.370 17.275 1.00 49.59 101 THR A N 1
ATOM 745 C CA . THR A 1 101 ? 23.566 -3.040 17.855 1.00 49.59 101 THR A CA 1
ATOM 746 C C . THR A 1 101 ? 24.471 -2.237 16.932 1.00 49.59 101 THR A C 1
ATOM 748 O O . THR A 1 101 ? 25.570 -2.682 16.598 1.00 49.59 101 THR A O 1
ATOM 751 N N . SER A 1 102 ? 24.041 -1.054 16.520 1.00 44.72 102 SER A N 1
ATOM 752 C CA . SER A 1 102 ? 24.930 -0.067 15.910 1.00 44.72 102 SER A CA 1
ATOM 753 C C . SER A 1 102 ? 24.515 1.320 16.375 1.00 44.72 102 SER A C 1
ATOM 755 O O . SER A 1 102 ? 24.061 2.148 15.595 1.00 44.72 102 SER A O 1
ATOM 757 N N . ASP A 1 103 ? 24.707 1.567 17.672 1.00 50.53 103 ASP A N 1
ATOM 758 C CA . ASP A 1 103 ? 25.260 2.854 18.078 1.00 50.53 103 ASP A CA 1
ATOM 759 C C . ASP A 1 103 ? 26.683 2.899 17.523 1.00 50.53 103 ASP A C 1
ATOM 761 O O . ASP A 1 103 ? 27.588 2.200 17.978 1.00 50.53 103 ASP A O 1
ATOM 765 N N . GLY A 1 104 ? 26.840 3.648 16.440 1.00 39.88 104 GLY A N 1
ATOM 766 C CA . GLY A 1 104 ? 28.060 3.698 15.656 1.00 39.88 104 GLY A CA 1
ATOM 767 C C . GLY A 1 104 ? 28.155 5.040 14.963 1.00 39.88 104 GLY A C 1
ATOM 768 O O . GLY A 1 104 ? 27.807 5.170 13.795 1.00 39.88 104 GLY A O 1
ATOM 769 N N . LYS A 1 105 ? 28.608 6.041 15.724 1.00 41.09 105 LYS A N 1
ATOM 770 C CA . LYS A 1 105 ? 29.424 7.174 15.271 1.00 41.09 105 LYS A CA 1
ATOM 771 C C . LYS A 1 105 ? 29.887 7.001 13.827 1.00 41.09 105 LYS A C 1
ATOM 773 O O . LYS A 1 105 ? 30.766 6.186 13.604 1.00 41.09 105 LYS A O 1
ATOM 778 N N . GLN A 1 106 ? 29.325 7.776 12.904 1.00 54.00 106 GLN A N 1
ATOM 779 C CA . GLN A 1 106 ? 29.699 7.853 11.491 1.00 54.00 106 GLN A CA 1
ATOM 780 C C . GLN A 1 106 ? 31.231 7.911 11.310 1.00 54.00 106 GLN A C 1
ATOM 782 O O . GLN A 1 106 ? 31.837 8.921 11.679 1.00 54.00 106 GLN A O 1
ATOM 787 N N . PRO A 1 107 ? 31.878 6.877 10.733 1.00 47.56 107 PRO A N 1
ATOM 788 C CA . PRO A 1 107 ? 33.281 6.952 10.366 1.00 47.56 107 PRO A CA 1
ATOM 789 C C . PRO A 1 107 ? 33.452 6.346 8.974 1.00 47.56 107 PRO A C 1
ATOM 791 O O . PRO A 1 107 ? 33.621 5.143 8.796 1.00 47.56 107 PRO A O 1
ATOM 794 N N . GLY A 1 108 ? 33.369 7.183 7.957 1.00 42.81 108 GLY A N 1
ATOM 795 C CA . GLY A 1 108 ? 33.568 6.701 6.607 1.00 42.81 108 GLY A CA 1
ATOM 796 C C . GLY A 1 108 ? 32.857 7.599 5.647 1.00 42.81 108 GLY A C 1
ATOM 797 O O . GLY A 1 108 ? 31.726 7.336 5.259 1.00 42.81 108 GLY A O 1
ATOM 798 N N . ALA A 1 109 ? 33.561 8.652 5.250 1.00 58.00 109 ALA A N 1
ATOM 799 C CA . ALA A 1 109 ? 33.414 9.175 3.915 1.00 58.00 109 ALA A CA 1
ATOM 800 C C . ALA A 1 109 ? 33.318 7.980 2.957 1.00 58.00 109 ALA A C 1
ATOM 802 O O . ALA A 1 109 ? 34.322 7.328 2.659 1.00 58.00 109 ALA A O 1
ATOM 803 N N . SER A 1 110 ? 32.107 7.683 2.479 1.00 51.12 110 SER A N 1
ATOM 804 C CA . SER A 1 110 ? 31.963 7.118 1.152 1.00 51.12 110 SER A CA 1
ATOM 805 C C . SER A 1 110 ? 32.764 8.074 0.290 1.00 51.12 110 SER A C 1
ATOM 807 O O . SER A 1 110 ? 32.400 9.245 0.166 1.00 51.12 110 SER A O 1
ATOM 809 N N . ARG A 1 111 ? 33.937 7.624 -0.161 1.00 60.44 111 ARG A N 1
ATOM 810 C CA . ARG A 1 111 ? 34.805 8.353 -1.078 1.00 60.44 111 ARG A CA 1
ATOM 811 C C . ARG A 1 111 ? 34.033 8.422 -2.393 1.00 60.44 111 ARG A C 1
ATOM 813 O O . ARG A 1 111 ? 34.237 7.639 -3.308 1.00 60.44 111 ARG A O 1
ATOM 820 N N . SER A 1 112 ? 33.036 9.298 -2.397 1.00 60.50 112 SER A N 1
ATOM 821 C CA . SER A 1 112 ? 32.281 9.733 -3.547 1.00 60.50 112 SER A CA 1
ATOM 822 C C . SER A 1 112 ? 33.327 10.334 -4.461 1.00 60.50 112 SER A C 1
ATOM 824 O O . SER A 1 112 ? 33.832 11.417 -4.189 1.00 60.50 112 SER A O 1
ATOM 826 N N . THR A 1 113 ? 33.698 9.597 -5.502 1.00 67.75 113 THR A N 1
ATOM 827 C CA . THR A 1 113 ? 34.511 10.126 -6.602 1.00 67.75 113 THR A CA 1
ATOM 828 C C . THR A 1 113 ? 33.724 11.141 -7.425 1.00 67.75 113 THR A C 1
ATOM 830 O O . THR A 1 113 ? 34.313 11.847 -8.230 1.00 67.75 113 THR A O 1
ATOM 833 N N . LEU A 1 114 ? 32.406 11.218 -7.209 1.00 66.81 114 LEU A N 1
ATOM 834 C CA . LEU A 1 114 ? 31.534 12.220 -7.797 1.00 66.81 114 LEU A CA 1
ATOM 835 C C . LEU A 1 114 ? 31.832 13.574 -7.159 1.00 66.81 114 LEU A C 1
ATOM 837 O O . LEU A 1 114 ? 31.594 13.770 -5.958 1.00 66.81 114 LEU A O 1
ATOM 841 N N . THR A 1 115 ? 32.339 14.483 -7.980 1.00 74.50 115 THR A N 1
ATOM 842 C CA . THR A 1 115 ? 32.475 15.902 -7.660 1.00 74.50 115 THR A CA 1
ATOM 843 C C . THR A 1 115 ? 31.090 16.553 -7.563 1.00 74.50 115 THR A C 1
ATOM 845 O O . THR A 1 115 ? 30.078 15.970 -7.957 1.00 74.50 115 THR A O 1
ATOM 848 N N . ALA A 1 116 ? 31.000 17.756 -6.988 1.00 68.12 116 ALA A N 1
ATOM 849 C CA . ALA A 1 116 ? 29.723 18.475 -6.916 1.00 68.12 116 ALA A CA 1
ATOM 850 C C . ALA A 1 116 ? 29.130 18.739 -8.315 1.00 68.12 116 ALA A C 1
ATOM 852 O O . ALA A 1 116 ? 27.910 18.717 -8.473 1.00 68.12 116 ALA A O 1
ATOM 853 N N . ASP A 1 117 ? 29.993 18.899 -9.320 1.00 67.31 117 ASP A N 1
ATOM 854 C CA . ASP A 1 117 ? 29.611 19.103 -10.715 1.00 67.31 117 ASP A CA 1
ATOM 855 C C . ASP A 1 117 ? 29.043 17.833 -11.370 1.00 67.31 117 ASP A C 1
ATOM 857 O O . ASP A 1 117 ? 28.093 17.932 -12.142 1.00 67.31 117 ASP A O 1
ATOM 861 N N . ASP A 1 118 ? 29.499 16.634 -10.983 1.00 69.31 118 ASP A N 1
ATOM 862 C CA . ASP A 1 118 ? 28.931 15.356 -11.465 1.00 69.31 118 ASP A CA 1
ATOM 863 C C . ASP A 1 118 ? 27.481 15.130 -11.009 1.00 69.31 118 ASP A C 1
ATOM 865 O O . ASP A 1 118 ? 26.753 14.303 -11.558 1.00 69.31 118 ASP A O 1
ATOM 869 N N . ARG A 1 119 ? 27.048 15.852 -9.971 1.00 72.38 119 ARG A N 1
ATOM 870 C CA . ARG A 1 119 ? 25.675 15.791 -9.454 1.00 72.38 119 ARG A CA 1
ATOM 871 C C . ARG A 1 119 ? 24.740 16.763 -10.164 1.00 72.38 119 ARG A C 1
ATOM 873 O O . ARG A 1 119 ? 23.531 16.718 -9.928 1.00 72.38 119 ARG A O 1
ATOM 880 N N . ALA A 1 120 ? 25.265 17.645 -11.012 1.00 73.62 120 ALA A N 1
ATOM 881 C CA . ALA A 1 120 ? 24.432 18.489 -11.843 1.00 73.62 120 ALA A CA 1
ATOM 882 C C . ALA A 1 120 ? 23.895 17.653 -13.016 1.00 73.62 120 ALA A C 1
ATOM 884 O O . ALA A 1 120 ? 24.660 16.994 -13.719 1.00 73.62 120 ALA A O 1
ATOM 885 N N . PRO A 1 121 ? 22.578 17.646 -13.260 1.00 72.56 121 PRO A N 1
ATOM 886 C CA . PRO A 1 121 ? 22.046 16.870 -14.360 1.00 72.56 121 PRO A CA 1
ATOM 887 C C . PRO A 1 121 ? 22.443 17.509 -15.701 1.00 72.56 121 PRO A C 1
ATOM 889 O O . PRO A 1 121 ? 22.296 18.719 -15.888 1.00 72.56 121 PRO A O 1
ATOM 892 N N . ALA A 1 122 ? 22.900 16.682 -16.647 1.00 69.25 122 ALA A N 1
ATOM 893 C CA . ALA A 1 122 ? 23.495 17.092 -17.928 1.00 69.25 122 ALA A CA 1
ATOM 894 C C . ALA A 1 122 ? 22.604 17.983 -18.821 1.00 69.25 122 ALA A C 1
ATOM 896 O O . ALA A 1 122 ? 23.089 18.608 -19.758 1.00 69.25 122 ALA A O 1
ATOM 897 N N . TRP A 1 123 ? 21.302 18.068 -18.537 1.00 71.19 123 TRP A N 1
ATOM 898 C CA . TRP A 1 123 ? 20.360 18.915 -19.274 1.00 71.19 123 TRP A CA 1
ATOM 899 C C . TRP A 1 123 ? 20.429 20.403 -18.900 1.00 71.19 123 TRP A C 1
ATOM 901 O O . TRP A 1 123 ? 19.817 21.231 -19.576 1.00 71.19 123 TRP A O 1
ATOM 911 N N . ARG A 1 124 ? 21.162 20.791 -17.846 1.00 64.62 124 ARG A N 1
ATOM 912 C CA . ARG A 1 124 ? 21.428 22.208 -17.562 1.00 64.62 124 ARG A CA 1
ATOM 913 C C . ARG A 1 124 ? 22.579 22.679 -18.449 1.00 64.62 124 ARG A C 1
ATOM 915 O O . ARG A 1 124 ? 23.732 22.606 -18.045 1.00 64.62 124 ARG A O 1
ATOM 922 N N . GLY A 1 125 ? 22.247 23.125 -19.662 1.00 60.91 125 GLY A N 1
ATOM 923 C CA . GLY A 1 125 ? 23.197 23.645 -20.649 1.00 60.91 125 GLY A CA 1
ATOM 924 C C . GLY A 1 125 ? 24.289 24.537 -20.039 1.00 60.91 125 GLY A C 1
ATOM 925 O O . GLY A 1 125 ? 24.048 25.327 -19.123 1.00 60.91 125 GLY A O 1
ATOM 926 N N . ASN A 1 126 ? 25.510 24.374 -20.537 1.00 60.62 126 ASN A N 1
ATOM 927 C CA . ASN A 1 126 ? 26.703 25.071 -20.077 1.00 60.62 126 ASN A CA 1
ATOM 928 C C . ASN A 1 126 ? 26.554 26.602 -20.184 1.00 60.62 126 ASN A C 1
ATOM 930 O O . ASN A 1 126 ? 26.466 27.168 -21.268 1.00 60.62 126 ASN A O 1
ATOM 934 N N . ARG A 1 127 ? 26.625 27.319 -19.054 1.00 58.91 127 ARG A N 1
ATOM 935 C CA . ARG A 1 127 ? 26.729 28.796 -19.026 1.00 58.91 127 ARG A CA 1
ATOM 936 C C . ARG A 1 127 ? 28.147 29.306 -19.330 1.00 58.91 127 ARG A C 1
ATOM 938 O O . ARG A 1 127 ? 28.566 30.331 -18.807 1.00 58.91 127 ARG A O 1
ATOM 945 N N . SER A 1 128 ? 28.859 28.604 -20.206 1.00 55.44 128 SER A N 1
ATOM 946 C CA . SER A 1 128 ? 30.218 28.943 -20.634 1.00 55.44 128 SER A CA 1
ATOM 947 C C . SER A 1 128 ? 30.306 28.900 -22.154 1.00 55.44 128 SER A C 1
ATOM 949 O O . SER A 1 128 ? 31.068 28.132 -22.728 1.00 55.44 128 SER A O 1
ATOM 951 N N . ALA A 1 129 ? 29.495 29.721 -22.813 1.00 52.47 129 ALA A N 1
ATOM 952 C CA . ALA A 1 129 ? 29.697 30.089 -24.207 1.00 52.47 129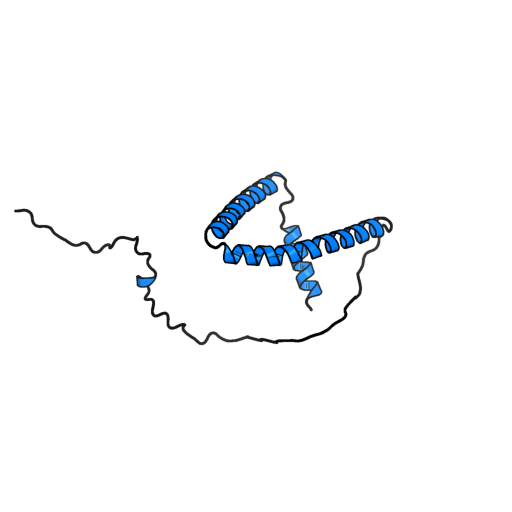 ALA A CA 1
ATOM 953 C C . ALA A 1 129 ? 29.977 31.595 -24.272 1.00 52.47 129 ALA A C 1
ATOM 955 O O . ALA A 1 129 ? 29.198 32.376 -24.808 1.00 52.47 129 ALA A O 1
ATOM 956 N N . THR A 1 130 ? 31.112 32.009 -23.705 1.00 54.53 130 THR A N 1
ATOM 957 C CA . THR A 1 130 ? 31.795 33.208 -24.196 1.00 54.53 130 THR A CA 1
ATOM 958 C C . THR A 1 130 ? 32.362 32.834 -25.560 1.00 54.53 130 THR A C 1
ATOM 960 O O . THR A 1 130 ? 33.439 32.253 -25.646 1.00 54.53 130 THR A O 1
ATOM 963 N N . ASN A 1 131 ? 31.612 33.101 -26.626 1.00 47.09 131 ASN A N 1
ATOM 964 C CA . ASN A 1 131 ? 32.142 33.045 -27.980 1.00 47.09 131 ASN A CA 1
ATOM 965 C C . ASN A 1 131 ? 31.683 34.294 -28.734 1.00 47.09 131 ASN A C 1
ATOM 967 O O . ASN A 1 131 ? 30.598 34.348 -29.308 1.00 47.09 131 ASN A O 1
ATOM 971 N N . THR A 1 132 ? 32.509 35.334 -28.659 1.00 49.69 132 THR A N 1
ATOM 972 C CA . THR A 1 132 ? 32.483 36.471 -29.575 1.00 49.69 132 THR A CA 1
ATOM 973 C C . THR A 1 132 ? 32.793 35.962 -30.979 1.00 49.69 132 THR A C 1
ATOM 975 O O . THR A 1 132 ? 33.958 35.783 -31.333 1.00 49.69 132 THR A O 1
ATOM 978 N N . VAL A 1 133 ? 31.753 35.724 -31.776 1.00 56.84 133 VAL A N 1
ATOM 979 C CA . VAL A 1 133 ? 31.897 35.481 -33.212 1.00 56.84 133 VAL A CA 1
ATOM 980 C C . VAL A 1 133 ? 32.027 36.843 -33.895 1.00 56.84 133 VAL A C 1
ATOM 982 O O . VAL A 1 133 ? 31.114 37.665 -33.857 1.00 56.84 133 VAL A O 1
ATOM 985 N N . ARG A 1 134 ? 33.215 37.094 -34.448 1.00 45.41 134 ARG A N 1
ATOM 986 C CA . ARG A 1 134 ? 33.559 38.249 -35.284 1.00 45.41 134 ARG A CA 1
ATOM 987 C C . ARG A 1 134 ? 32.839 38.099 -36.629 1.00 45.41 134 ARG A C 1
ATOM 989 O O . ARG A 1 134 ? 32.993 37.060 -37.264 1.00 45.41 134 ARG A O 1
ATOM 996 N N . PHE A 1 135 ? 32.074 39.106 -37.036 1.00 49.31 135 PHE A N 1
ATOM 997 C CA . PHE A 1 135 ? 31.573 39.238 -38.405 1.00 49.31 135 PHE A CA 1
ATOM 998 C C . PHE A 1 135 ? 32.488 40.210 -39.156 1.00 49.31 135 PHE A C 1
ATOM 1000 O O . PHE A 1 135 ? 32.882 41.228 -38.581 1.00 49.31 135 PHE A O 1
ATOM 1007 N N . ASP A 1 136 ? 32.873 39.806 -40.368 1.00 54.62 136 ASP A N 1
ATOM 1008 C CA . ASP A 1 136 ? 33.588 40.601 -41.379 1.00 54.62 136 ASP A CA 1
ATOM 1009 C C . ASP A 1 136 ? 32.819 41.886 -41.730 1.00 54.62 136 ASP A C 1
ATOM 1011 O O . ASP A 1 136 ? 31.569 41.806 -41.842 1.00 54.62 136 ASP A O 1
#